Protein AF-A0A0J1N4N2-F1 (afdb_monomer_lite)

Radius of gyration: 13.28 Å; chains: 1; bounding box: 35×32×39 Å

pLDDT: mean 92.19, std 13.13, range [35.25, 98.69]

Secondary structure (DSSP, 8-state):
---HHHHHHTTEEE-SSS-S-B---TT-SS--TTTBHHHHHHHHHHHTT---PPPHHHHHHHHHHHHHHTT----EEEETTEEEESEEE-THHHHHTSPPTT-----

Foldseek 3Di:
DDDLLLVLLVQKDFAPDLAAAACDAPPDPPQDLQRHVVSVQVQSCVQVVHPDDDHSVRSVVCVCVSNVVVVDHWDWDQDPVGIGIRMGGHPVSQVRGDDDPPDPPPD

Sequence (107 aa):
DADPTFDFCGYLEMLPQTNGMFMGNASIIPRNYRKYLYHAYLAYMEANGYRNVLSLKMFGLGLPMMLKEYGLNYEKRHTKQGIQTNLSLKEESYGDWLPKCDDPAAT

Structure (mmCIF, N/CA/C/O backbone):
data_AF-A0A0J1N4N2-F1
#
_entry.id   AF-A0A0J1N4N2-F1
#
loop_
_atom_site.group_PDB
_atom_site.id
_atom_site.type_symbol
_atom_site.label_atom_id
_atom_site.label_alt_id
_atom_site.label_comp_id
_atom_site.label_asym_id
_atom_site.label_entity_id
_atom_site.label_seq_id
_atom_site.pdbx_PDB_ins_code
_atom_site.Cartn_x
_atom_site.Cartn_y
_atom_site.Cartn_z
_atom_site.occupancy
_atom_site.B_iso_or_equiv
_atom_site.auth_seq_id
_atom_site.auth_comp_id
_atom_site.auth_asym_id
_atom_site.auth_atom_id
_atom_site.pdbx_PDB_model_num
ATOM 1 N N . ASP A 1 1 ? -0.357 6.985 -20.901 1.00 59.50 1 ASP A N 1
ATOM 2 C CA . ASP A 1 1 ? 0.409 6.375 -19.803 1.00 59.50 1 ASP A CA 1
ATOM 3 C C . ASP A 1 1 ? -0.533 5.891 -18.726 1.00 59.50 1 ASP A C 1
ATOM 5 O O . ASP A 1 1 ? -1.437 6.636 -18.367 1.00 59.50 1 ASP A O 1
ATOM 9 N N . ALA A 1 2 ? -0.364 4.651 -18.273 1.00 73.38 2 ALA A N 1
ATOM 10 C CA . ALA A 1 2 ? -1.018 4.159 -17.064 1.00 73.38 2 ALA A CA 1
ATOM 11 C C . ALA A 1 2 ? -0.187 4.609 -15.853 1.00 73.38 2 ALA A C 1
ATOM 13 O O . ALA A 1 2 ? 1.043 4.551 -15.910 1.00 73.38 2 ALA A O 1
ATOM 14 N N . ASP A 1 3 ? -0.833 5.104 -14.795 1.00 91.19 3 ASP A N 1
ATOM 15 C CA . ASP A 1 3 ? -0.152 5.404 -13.533 1.00 91.19 3 ASP A CA 1
ATOM 16 C C . ASP A 1 3 ? -0.1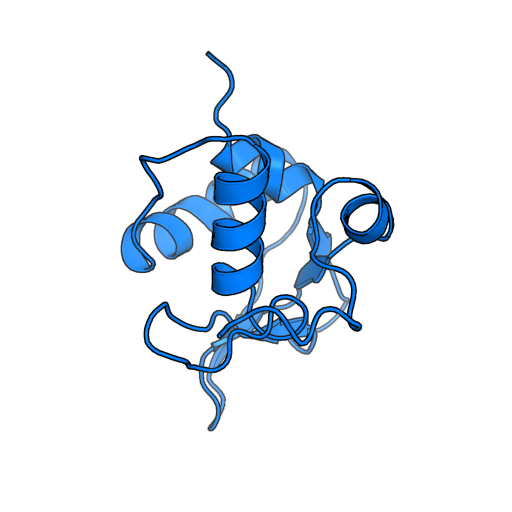11 4.115 -12.699 1.00 91.19 3 ASP A C 1
ATOM 18 O O . ASP A 1 3 ? -1.135 3.721 -12.138 1.00 91.19 3 ASP A O 1
ATOM 22 N N . PRO A 1 4 ? 1.051 3.454 -12.559 1.00 95.12 4 PRO A N 1
ATOM 23 C CA . PRO A 1 4 ? 1.117 2.178 -11.856 1.00 95.12 4 PRO A CA 1
ATOM 24 C C . PRO A 1 4 ? 0.777 2.297 -10.366 1.00 95.12 4 PRO A C 1
ATOM 26 O O . PRO A 1 4 ? 0.410 1.312 -9.730 1.00 95.12 4 PRO A O 1
ATOM 29 N N . THR A 1 5 ? 0.884 3.491 -9.776 1.00 95.75 5 THR A N 1
ATOM 30 C CA . THR A 1 5 ? 0.453 3.705 -8.389 1.00 95.75 5 THR A CA 1
ATOM 31 C C . THR A 1 5 ? -1.070 3.736 -8.309 1.00 95.75 5 THR A C 1
ATOM 33 O O . THR A 1 5 ? -1.641 3.196 -7.363 1.00 95.75 5 THR A O 1
ATOM 36 N N . PHE A 1 6 ? -1.723 4.318 -9.315 1.00 96.12 6 PHE A N 1
ATOM 37 C CA . PHE A 1 6 ? -3.173 4.280 -9.444 1.00 96.12 6 PHE A CA 1
ATOM 38 C C . PHE A 1 6 ? -3.679 2.852 -9.681 1.00 96.12 6 PHE A C 1
ATOM 40 O O . PHE A 1 6 ? -4.648 2.441 -9.044 1.00 96.12 6 PHE A O 1
ATOM 47 N N . ASP A 1 7 ? -2.999 2.072 -10.523 1.00 96.31 7 ASP A N 1
ATOM 48 C CA . ASP A 1 7 ? -3.352 0.670 -10.786 1.00 96.31 7 ASP A CA 1
ATOM 49 C C . ASP A 1 7 ? -3.196 -0.198 -9.527 1.00 96.31 7 ASP A C 1
ATOM 51 O O . ASP A 1 7 ? -4.068 -1.008 -9.210 1.00 96.31 7 ASP A O 1
ATOM 55 N N . PHE A 1 8 ? -2.142 0.033 -8.734 1.00 97.56 8 PHE A N 1
ATOM 56 C CA . PHE A 1 8 ? -1.970 -0.614 -7.430 1.00 97.56 8 PHE A CA 1
ATOM 57 C C . PHE A 1 8 ? -3.164 -0.370 -6.493 1.00 97.56 8 PHE A C 1
ATOM 59 O O . PHE A 1 8 ? -3.587 -1.284 -5.786 1.00 97.56 8 PHE A O 1
ATOM 66 N N . CYS A 1 9 ? -3.748 0.835 -6.491 1.00 97.31 9 CYS A N 1
ATOM 67 C CA . CYS A 1 9 ? -4.933 1.121 -5.678 1.00 97.31 9 CYS A CA 1
ATOM 68 C C . CYS A 1 9 ? -6.146 0.256 -6.057 1.00 97.31 9 CYS A C 1
ATOM 70 O O . CYS A 1 9 ? -6.983 -0.001 -5.193 1.00 97.31 9 CYS A O 1
ATOM 72 N N . GLY A 1 10 ? -6.213 -0.260 -7.289 1.00 96.94 10 GLY A N 1
ATOM 73 C CA . GLY A 1 10 ? -7.246 -1.203 -7.723 1.00 96.94 10 GLY A CA 1
ATOM 74 C C . GLY A 1 10 ? -7.227 -2.538 -6.965 1.00 96.94 10 GLY A C 1
ATOM 75 O O . GLY A 1 10 ? -8.273 -3.179 -6.838 1.00 96.94 10 GLY A O 1
ATOM 76 N N . TYR A 1 11 ? -6.082 -2.910 -6.384 1.00 97.94 11 TYR A N 1
ATOM 77 C CA . TYR A 1 11 ? -5.897 -4.103 -5.546 1.00 97.94 11 TYR A CA 1
ATOM 78 C C . TYR A 1 11 ? -6.226 -3.877 -4.063 1.00 97.94 11 TYR A C 1
ATOM 80 O O . TYR A 1 11 ? -6.070 -4.788 -3.248 1.00 97.94 11 TYR A O 1
ATOM 88 N N . LEU A 1 12 ? -6.668 -2.673 -3.691 1.00 98.19 12 LEU A N 1
ATOM 89 C CA . LEU A 1 12 ? -7.011 -2.327 -2.316 1.00 98.19 12 LEU A CA 1
ATOM 90 C C . LEU A 1 12 ? -8.521 -2.341 -2.106 1.00 98.19 12 LEU A C 1
ATOM 92 O O . LEU A 1 12 ? -9.302 -1.932 -2.965 1.00 98.19 12 LEU A O 1
ATOM 96 N N . GLU A 1 13 ? -8.928 -2.769 -0.922 1.00 97.62 13 GLU A N 1
ATOM 97 C CA . GLU A 1 13 ? -10.304 -2.693 -0.444 1.00 97.62 13 GLU A CA 1
ATOM 98 C C . GLU A 1 13 ? -10.355 -2.044 0.941 1.00 97.62 13 GLU A C 1
ATOM 100 O O . GLU A 1 13 ? -9.348 -1.961 1.652 1.00 97.62 13 GLU A O 1
ATOM 105 N N . MET A 1 14 ? -11.541 -1.567 1.318 1.00 97.38 14 MET A N 1
ATOM 106 C CA . MET A 1 14 ? -11.765 -0.958 2.624 1.00 97.38 14 MET A CA 1
ATOM 107 C C . MET A 1 14 ? -12.305 -1.950 3.639 1.00 97.38 14 MET A C 1
ATOM 109 O O . MET A 1 14 ? -13.222 -2.722 3.369 1.00 97.38 14 MET A O 1
ATOM 113 N N . LEU A 1 15 ? -11.830 -1.788 4.864 1.00 97.81 15 LEU A N 1
ATOM 114 C CA . LEU A 1 15 ? -12.388 -2.379 6.062 1.00 97.81 15 LEU A CA 1
ATOM 115 C C . LEU A 1 15 ? -13.297 -1.367 6.781 1.00 97.81 15 LEU A C 1
ATOM 117 O O . LEU A 1 15 ? -13.057 -0.158 6.703 1.00 97.81 15 LEU A O 1
ATOM 121 N N . PRO A 1 16 ? -14.296 -1.829 7.560 1.00 96.44 16 PRO A N 1
ATOM 122 C CA . PRO A 1 16 ? -15.180 -0.944 8.327 1.00 96.44 16 PRO A CA 1
ATOM 123 C C . PRO A 1 16 ? -14.482 -0.126 9.424 1.00 96.44 16 PRO A C 1
ATOM 125 O O . PRO A 1 16 ? -15.086 0.777 9.995 1.00 96.44 16 PRO A O 1
ATOM 128 N N . GLN A 1 17 ? -13.250 -0.485 9.794 1.00 95.94 17 GLN A N 1
ATOM 129 C CA . GLN A 1 17 ? -12.479 0.157 10.856 1.00 95.94 17 GLN A CA 1
ATOM 130 C C . GLN A 1 17 ? -11.012 0.299 10.440 1.00 95.94 17 GLN A C 1
ATOM 132 O O . GLN A 1 17 ? -10.520 -0.397 9.556 1.00 95.94 17 GLN A O 1
ATOM 137 N N . THR A 1 18 ? -10.265 1.156 11.139 1.00 96.94 18 THR A N 1
ATOM 138 C CA . THR A 1 18 ? -8.814 1.355 10.947 1.00 96.94 18 THR A CA 1
ATOM 139 C C . THR A 1 18 ? -7.969 0.231 11.569 1.00 96.94 18 THR A C 1
ATOM 141 O O . THR A 1 18 ? -7.043 0.464 12.352 1.00 96.94 18 THR A O 1
ATOM 144 N N . ASN A 1 19 ? -8.318 -1.017 11.254 1.00 96.88 19 ASN A N 1
ATOM 145 C CA . ASN A 1 19 ? -7.688 -2.247 11.736 1.00 96.88 19 ASN A CA 1
ATOM 146 C C . ASN A 1 19 ? -6.995 -3.056 10.623 1.00 96.88 19 ASN A C 1
ATOM 148 O O . ASN A 1 19 ? -6.583 -4.188 10.869 1.00 96.88 19 ASN A O 1
ATOM 152 N N . GLY A 1 20 ? -6.839 -2.471 9.435 1.00 98.12 20 GLY A N 1
ATOM 153 C CA . GLY A 1 20 ? -6.164 -3.079 8.296 1.00 98.12 20 GLY A CA 1
ATOM 154 C C . GLY A 1 20 ? -4.647 -2.953 8.362 1.00 98.12 20 GLY A C 1
ATOM 155 O O . GLY A 1 20 ? -4.032 -2.933 9.438 1.00 98.12 20 GLY A O 1
ATOM 156 N N . MET A 1 21 ? -4.038 -2.857 7.184 1.00 98.44 21 MET A N 1
ATOM 157 C CA . MET A 1 21 ? -2.594 -2.796 7.010 1.00 98.44 21 MET A CA 1
ATOM 158 C C . MET A 1 21 ? -1.993 -1.562 7.685 1.00 98.44 21 MET A C 1
ATOM 160 O O . MET A 1 21 ? -2.564 -0.464 7.696 1.00 98.44 21 MET A O 1
ATOM 164 N N . PHE A 1 22 ? -0.785 -1.729 8.212 1.00 98.56 22 PHE A N 1
ATOM 165 C CA . PHE A 1 22 ? 0.036 -0.610 8.654 1.00 98.56 22 PHE A CA 1
ATOM 166 C C . PHE A 1 22 ? 0.667 0.077 7.449 1.00 98.56 22 PHE A C 1
ATOM 168 O O . PHE A 1 22 ? 0.993 -0.574 6.466 1.00 98.56 22 PHE A O 1
ATOM 175 N N . MET A 1 23 ? 0.921 1.380 7.528 1.00 98.38 23 MET A N 1
ATOM 176 C CA . MET A 1 23 ? 1.606 2.088 6.444 1.00 98.38 23 MET A CA 1
ATOM 177 C C . MET A 1 23 ? 3.013 1.507 6.193 1.00 98.38 23 MET A C 1
ATOM 179 O O . MET A 1 23 ? 3.388 1.259 5.051 1.00 98.38 23 MET A O 1
ATOM 183 N N . GLY A 1 24 ? 3.763 1.210 7.262 1.00 97.00 24 GLY A N 1
ATOM 184 C CA . GLY A 1 24 ? 5.138 0.706 7.169 1.00 97.00 24 GLY A CA 1
ATOM 185 C C . GLY A 1 24 ? 6.123 1.734 6.605 1.00 97.00 24 GLY A C 1
ATOM 186 O O . GLY A 1 24 ? 5.807 2.918 6.481 1.00 97.00 24 GLY A O 1
ATOM 187 N N . ASN A 1 25 ? 7.344 1.289 6.314 1.00 95.94 25 ASN A N 1
ATOM 188 C CA . ASN A 1 25 ? 8.385 2.078 5.654 1.00 95.94 25 ASN A CA 1
ATOM 189 C C . ASN A 1 25 ? 9.453 1.145 5.051 1.00 95.94 25 ASN A C 1
ATOM 191 O O . ASN A 1 25 ? 9.529 -0.023 5.413 1.00 95.94 25 ASN A O 1
ATOM 195 N N . ALA A 1 26 ? 10.303 1.662 4.159 1.00 92.44 26 ALA A N 1
ATOM 196 C CA . ALA A 1 26 ? 11.298 0.848 3.453 1.00 92.44 26 ALA A CA 1
ATOM 197 C C . ALA A 1 26 ? 12.414 0.259 4.340 1.00 92.44 26 ALA A C 1
ATOM 199 O O . ALA A 1 26 ? 13.088 -0.666 3.896 1.00 92.44 26 ALA A O 1
ATOM 200 N N . SER A 1 27 ? 12.635 0.777 5.555 1.00 94.94 27 SER A N 1
ATOM 201 C CA . SER A 1 27 ? 13.714 0.308 6.436 1.00 94.94 27 SER A CA 1
ATOM 202 C C . SER A 1 27 ? 13.308 -0.861 7.338 1.00 94.94 27 SER A C 1
ATOM 204 O O . SER A 1 27 ? 14.152 -1.385 8.059 1.00 94.94 27 SER A O 1
ATOM 206 N N . ILE A 1 28 ? 12.036 -1.276 7.337 1.00 94.06 28 ILE A N 1
ATOM 207 C CA . ILE A 1 28 ? 11.578 -2.452 8.088 1.00 94.06 28 ILE A CA 1
ATOM 208 C C . ILE A 1 28 ? 11.984 -3.725 7.334 1.00 94.06 28 ILE A C 1
ATOM 210 O O . ILE A 1 28 ? 11.475 -4.000 6.247 1.00 94.06 28 ILE A O 1
ATOM 214 N N . ILE A 1 29 ? 12.868 -4.518 7.944 1.00 91.31 29 ILE A N 1
ATOM 215 C CA . ILE A 1 29 ? 13.386 -5.789 7.418 1.00 91.31 29 ILE A CA 1
ATOM 216 C C . ILE A 1 29 ? 13.218 -6.885 8.492 1.00 91.31 29 ILE A C 1
ATOM 218 O O . ILE A 1 29 ? 13.493 -6.607 9.661 1.00 91.31 29 ILE A O 1
ATOM 222 N N . PRO A 1 30 ? 12.776 -8.113 8.139 1.00 92.81 30 PRO A N 1
ATOM 223 C CA . PRO A 1 30 ? 12.373 -8.565 6.801 1.00 92.81 30 PRO A CA 1
ATOM 224 C C . PRO A 1 30 ? 11.088 -7.885 6.307 1.00 92.81 30 PRO A C 1
ATOM 226 O O . PRO A 1 30 ? 10.266 -7.409 7.096 1.00 92.81 30 PRO A O 1
ATOM 229 N N . ARG A 1 31 ? 10.911 -7.818 4.979 1.00 93.44 31 ARG A N 1
ATOM 230 C CA . ARG A 1 31 ? 9.695 -7.240 4.394 1.00 93.44 31 ARG A CA 1
ATOM 231 C C . ARG A 1 31 ? 8.486 -8.102 4.749 1.00 93.44 31 ARG A C 1
ATOM 233 O O . ARG A 1 31 ? 8.541 -9.322 4.677 1.00 93.44 31 ARG A O 1
ATOM 240 N N . ASN A 1 32 ? 7.370 -7.452 5.075 1.00 95.81 32 ASN A N 1
ATOM 241 C CA . ASN A 1 32 ? 6.092 -8.128 5.256 1.00 95.81 32 ASN A CA 1
ATOM 242 C C . ASN A 1 32 ? 5.011 -7.452 4.402 1.00 95.81 32 ASN A C 1
ATOM 244 O O . ASN A 1 32 ? 4.409 -6.458 4.810 1.00 95.81 32 ASN A O 1
ATOM 248 N N . TYR A 1 33 ? 4.787 -8.009 3.212 1.00 95.56 33 TYR A N 1
ATOM 249 C CA . TYR A 1 33 ? 3.892 -7.467 2.187 1.00 95.56 33 TYR A CA 1
ATOM 250 C C . TYR A 1 33 ? 2.409 -7.503 2.580 1.00 95.56 33 TYR A C 1
ATOM 252 O O . TYR A 1 33 ? 1.631 -6.701 2.089 1.00 95.56 33 TYR A O 1
ATOM 260 N N . ARG A 1 34 ? 2.013 -8.397 3.496 1.00 95.69 34 ARG A N 1
ATOM 261 C CA . ARG A 1 34 ? 0.621 -8.520 3.972 1.00 95.69 34 ARG A CA 1
ATOM 262 C C . ARG A 1 34 ? 0.331 -7.629 5.179 1.00 95.69 34 ARG A C 1
ATOM 264 O O . ARG A 1 34 ? -0.812 -7.261 5.420 1.00 95.69 34 ARG A O 1
ATOM 271 N N . LYS A 1 35 ? 1.367 -7.251 5.932 1.00 96.62 35 LYS A N 1
ATOM 272 C CA . LYS A 1 35 ? 1.247 -6.371 7.103 1.00 96.62 35 LYS A CA 1
ATOM 273 C C . LYS A 1 35 ? 1.401 -4.893 6.756 1.00 96.62 35 LYS A C 1
ATOM 275 O O . LYS A 1 35 ? 0.738 -4.060 7.376 1.00 96.62 35 LYS A O 1
ATOM 280 N N . TYR A 1 36 ? 2.298 -4.567 5.826 1.00 98.31 36 TYR A N 1
ATOM 281 C CA . TYR A 1 36 ? 2.692 -3.191 5.536 1.00 98.31 36 TYR A CA 1
ATOM 282 C C . TYR A 1 36 ? 2.304 -2.770 4.117 1.00 98.31 36 TYR A C 1
ATOM 284 O O . TYR A 1 36 ? 2.823 -3.301 3.137 1.00 98.31 36 TYR A O 1
ATOM 292 N N . LEU A 1 37 ? 1.440 -1.763 4.011 1.00 98.38 37 LEU A N 1
ATOM 293 C CA . LEU A 1 37 ? 0.903 -1.251 2.753 1.00 98.38 37 LEU A CA 1
ATOM 294 C C . LEU A 1 37 ? 2.004 -0.728 1.825 1.00 98.38 37 LEU A C 1
ATOM 296 O O . LEU A 1 37 ? 2.004 -1.036 0.638 1.00 98.38 37 LEU A O 1
ATOM 300 N N . TYR A 1 38 ? 2.994 -0.006 2.361 1.00 98.44 38 TYR A N 1
ATOM 301 C CA . TYR A 1 38 ? 4.113 0.462 1.544 1.00 98.44 38 TYR A CA 1
ATOM 302 C C . TYR A 1 38 ? 4.999 -0.689 1.046 1.00 98.44 38 TYR A C 1
ATOM 304 O O . TYR A 1 38 ? 5.596 -0.587 -0.017 1.00 98.44 38 TYR A O 1
ATOM 312 N N . HIS A 1 39 ? 5.065 -1.816 1.763 1.00 97.94 39 HIS A N 1
ATOM 313 C CA . HIS A 1 39 ? 5.809 -2.982 1.280 1.00 97.94 39 HIS A CA 1
ATOM 314 C C . HIS A 1 39 ? 5.065 -3.650 0.128 1.00 97.94 39 HIS A C 1
ATOM 316 O O . HIS A 1 39 ? 5.693 -4.016 -0.859 1.00 97.94 39 HIS A O 1
ATOM 322 N N . ALA A 1 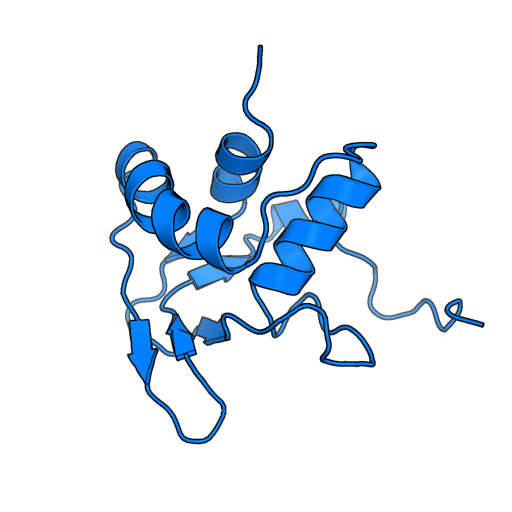40 ? 3.742 -3.784 0.247 1.00 98.06 40 ALA A N 1
ATOM 323 C CA . ALA A 1 40 ? 2.8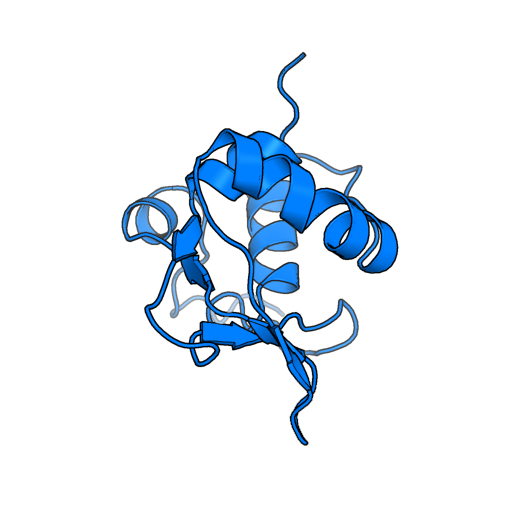86 -4.289 -0.819 1.00 98.06 40 ALA A CA 1
ATOM 324 C C . ALA A 1 40 ? 3.029 -3.448 -2.097 1.00 98.06 40 ALA A C 1
ATOM 326 O O . ALA A 1 40 ? 3.262 -3.998 -3.165 1.00 98.06 40 ALA A O 1
ATOM 327 N N . TYR A 1 41 ? 3.011 -2.119 -1.961 1.00 98.25 41 TYR A N 1
ATOM 328 C CA . TYR A 1 41 ? 3.267 -1.189 -3.062 1.00 98.25 41 TYR A CA 1
ATOM 329 C C . TYR A 1 41 ? 4.617 -1.442 -3.749 1.00 98.25 41 TYR A C 1
ATOM 331 O O . TYR A 1 41 ? 4.688 -1.528 -4.972 1.00 98.25 41 TYR A O 1
ATOM 339 N N . LEU A 1 42 ? 5.693 -1.594 -2.970 1.00 97.19 42 LEU A N 1
ATOM 340 C CA . LEU A 1 42 ? 7.018 -1.870 -3.529 1.00 97.19 42 LEU A CA 1
ATOM 341 C C . LEU A 1 42 ? 7.069 -3.222 -4.254 1.00 97.19 42 LEU A C 1
ATOM 343 O O . LEU A 1 42 ? 7.672 -3.300 -5.318 1.00 97.19 42 LEU A O 1
ATOM 347 N N . ALA A 1 43 ? 6.415 -4.257 -3.716 1.00 96.81 43 ALA A N 1
ATOM 348 C CA . ALA A 1 43 ? 6.331 -5.564 -4.368 1.00 96.81 43 ALA A CA 1
ATOM 349 C C . ALA A 1 43 ? 5.548 -5.506 -5.684 1.00 96.81 43 ALA A C 1
ATOM 351 O O . ALA A 1 43 ? 5.997 -6.068 -6.676 1.00 96.81 43 ALA A O 1
ATOM 352 N N . TYR A 1 44 ? 4.423 -4.786 -5.715 1.00 97.69 44 TYR A N 1
ATOM 353 C CA . TYR A 1 44 ? 3.669 -4.556 -6.945 1.00 97.69 44 TYR A CA 1
ATOM 354 C C . TYR A 1 44 ? 4.531 -3.866 -8.006 1.00 97.69 44 TYR A C 1
ATOM 356 O O . TYR A 1 44 ? 4.575 -4.298 -9.157 1.00 97.69 44 TYR A O 1
ATOM 364 N N . MET A 1 45 ? 5.250 -2.812 -7.615 1.00 97.19 45 MET A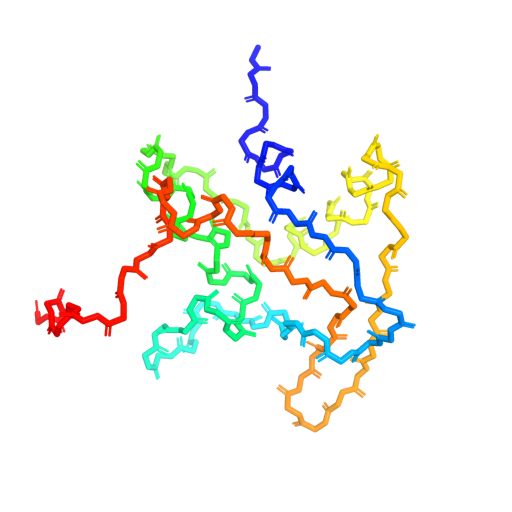 N 1
ATOM 365 C CA . MET A 1 45 ? 6.124 -2.079 -8.528 1.00 97.19 45 MET A CA 1
ATOM 366 C C . MET A 1 45 ? 7.239 -2.964 -9.087 1.00 97.19 45 MET A C 1
ATOM 368 O O . MET A 1 45 ? 7.476 -2.966 -10.293 1.00 97.19 45 MET A O 1
ATOM 372 N N . GLU A 1 46 ? 7.881 -3.753 -8.228 1.00 95.44 46 GLU A N 1
ATOM 373 C CA . GLU A 1 46 ? 8.942 -4.686 -8.606 1.00 95.44 46 GLU A CA 1
ATOM 374 C C . GLU A 1 46 ? 8.438 -5.784 -9.554 1.00 95.44 46 GLU A C 1
ATOM 376 O O . GLU A 1 46 ? 9.034 -5.992 -10.611 1.00 95.44 46 GLU A O 1
ATOM 381 N N . ALA A 1 47 ? 7.308 -6.422 -9.232 1.00 95.75 47 ALA A N 1
ATOM 382 C CA . ALA A 1 47 ? 6.709 -7.486 -10.039 1.00 95.75 47 ALA A CA 1
ATOM 383 C C . ALA A 1 47 ? 6.316 -7.019 -11.451 1.00 95.75 47 ALA A C 1
ATOM 385 O O . ALA A 1 47 ? 6.403 -7.789 -12.404 1.00 95.75 47 ALA A O 1
ATOM 386 N N . ASN A 1 48 ? 5.938 -5.746 -11.596 1.00 95.25 48 ASN A N 1
ATOM 387 C CA . ASN A 1 48 ? 5.571 -5.144 -12.880 1.00 95.25 48 ASN A CA 1
ATOM 388 C C . ASN A 1 48 ? 6.742 -4.411 -13.572 1.00 95.25 48 ASN A C 1
ATOM 390 O O . ASN A 1 48 ? 6.555 -3.764 -14.600 1.00 95.25 48 ASN A O 1
ATOM 394 N N . GLY A 1 49 ? 7.965 -4.502 -13.036 1.00 95.38 49 GLY A N 1
ATOM 395 C CA . GLY A 1 49 ? 9.173 -3.945 -13.657 1.00 95.38 49 GLY A CA 1
ATOM 396 C C . GLY A 1 49 ? 9.357 -2.429 -13.501 1.00 95.38 49 GLY A C 1
ATOM 397 O O . GLY A 1 49 ? 10.222 -1.840 -14.160 1.00 95.38 49 GLY A O 1
ATOM 398 N N . TYR A 1 50 ? 8.599 -1.778 -12.618 1.00 95.56 50 TYR A N 1
ATOM 399 C CA . TYR A 1 50 ? 8.717 -0.348 -12.347 1.00 95.56 50 TYR A CA 1
ATOM 400 C C . TYR A 1 50 ? 9.861 -0.055 -11.371 1.00 95.56 50 TYR A C 1
ATOM 402 O O . TYR A 1 50 ? 9.832 -0.420 -10.199 1.00 95.56 50 TYR A O 1
ATOM 410 N N . ARG A 1 51 ? 10.876 0.676 -11.849 1.00 90.88 51 ARG A N 1
ATOM 411 C CA . ARG A 1 51 ? 12.035 1.092 -11.032 1.00 90.88 51 ARG A CA 1
ATOM 412 C C . ARG A 1 51 ? 11.830 2.430 -10.320 1.00 90.88 51 ARG A C 1
ATOM 414 O O . ARG A 1 51 ? 12.420 2.673 -9.272 1.00 90.88 51 ARG A O 1
ATOM 421 N N . ASN A 1 52 ? 10.997 3.298 -10.892 1.00 92.62 52 ASN A N 1
ATOM 422 C CA . ASN A 1 52 ? 10.731 4.635 -10.369 1.00 92.62 52 ASN A CA 1
ATOM 423 C C . ASN A 1 52 ? 9.527 4.595 -9.430 1.00 92.62 52 ASN A C 1
ATOM 425 O O . ASN A 1 52 ? 8.404 4.892 -9.827 1.00 92.6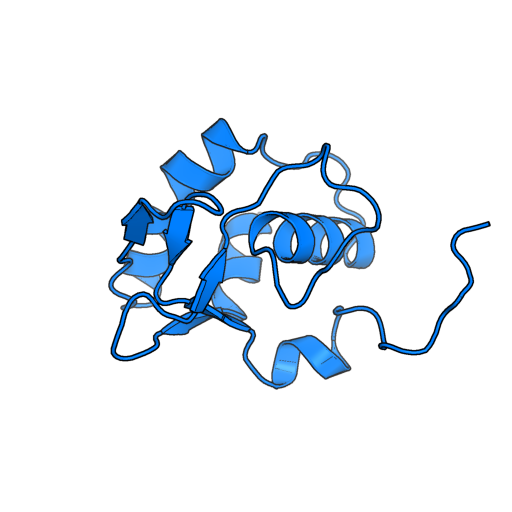2 52 ASN A O 1
ATOM 429 N N . VAL A 1 53 ? 9.772 4.201 -8.184 1.00 95.62 53 VAL A N 1
ATOM 430 C CA . VAL A 1 53 ? 8.737 4.127 -7.150 1.00 95.62 53 VAL A CA 1
ATOM 431 C C . VAL A 1 53 ? 8.608 5.447 -6.393 1.00 95.62 53 VAL A C 1
ATOM 433 O O . VAL A 1 53 ? 9.585 6.168 -6.176 1.00 95.62 53 VAL A O 1
ATOM 436 N N . LEU A 1 54 ? 7.398 5.760 -5.935 1.00 97.00 54 LEU A N 1
ATOM 437 C CA . LEU A 1 54 ? 7.166 6.889 -5.045 1.00 97.00 54 LEU A CA 1
ATOM 438 C C . LEU A 1 54 ? 7.842 6.642 -3.694 1.00 97.00 54 LEU A C 1
ATOM 440 O O . LEU A 1 54 ? 7.755 5.557 -3.110 1.00 97.00 54 LEU A O 1
ATOM 444 N N . SER A 1 55 ? 8.459 7.690 -3.146 1.00 97.31 55 SER A N 1
ATOM 445 C CA . SER A 1 55 ? 8.887 7.676 -1.747 1.00 97.31 55 SER A CA 1
ATOM 446 C C . SER A 1 55 ? 7.680 7.508 -0.823 1.00 97.31 55 SER A C 1
ATOM 448 O O . SER A 1 55 ? 6.571 7.913 -1.171 1.00 97.31 55 SER A O 1
ATOM 450 N N . LEU A 1 56 ? 7.891 6.990 0.390 1.00 97.38 56 LEU A N 1
ATOM 451 C CA . LEU A 1 56 ? 6.823 6.829 1.384 1.00 97.38 56 LEU A CA 1
ATOM 452 C C . LEU A 1 56 ? 6.014 8.119 1.589 1.00 97.38 56 LEU A C 1
ATOM 454 O O . LEU A 1 56 ? 4.792 8.081 1.714 1.00 97.38 56 LEU A O 1
ATOM 458 N N . LYS A 1 57 ? 6.699 9.270 1.594 1.00 96.88 57 LYS A N 1
ATOM 459 C CA . LYS A 1 57 ? 6.061 10.583 1.719 1.00 96.88 57 LYS A CA 1
ATOM 460 C C . LYS A 1 57 ? 5.123 10.859 0.544 1.00 96.88 57 LYS A C 1
ATOM 462 O O . LYS A 1 57 ? 3.981 11.241 0.770 1.00 96.88 57 LYS A O 1
ATOM 467 N N . MET A 1 58 ? 5.594 10.666 -0.687 1.00 97.88 58 MET A N 1
ATOM 468 C CA . MET A 1 58 ? 4.796 10.930 -1.889 1.00 97.88 58 MET A CA 1
ATOM 469 C C . MET A 1 58 ? 3.651 9.930 -2.039 1.00 97.88 58 MET A C 1
ATOM 471 O O . MET A 1 58 ? 2.528 10.340 -2.313 1.00 97.88 58 MET A O 1
ATOM 475 N N . PHE A 1 59 ? 3.907 8.651 -1.760 1.00 97.69 59 PHE A N 1
ATOM 476 C CA . PHE A 1 59 ? 2.880 7.615 -1.710 1.00 97.69 59 PHE A CA 1
ATOM 477 C C . PHE A 1 59 ? 1.782 7.981 -0.704 1.00 97.69 59 PHE A C 1
ATOM 479 O O . PHE A 1 59 ? 0.612 8.048 -1.060 1.00 97.69 59 PHE A O 1
ATOM 486 N N . GLY A 1 60 ? 2.151 8.316 0.536 1.00 96.25 60 GLY A N 1
ATOM 487 C CA . GLY A 1 60 ? 1.188 8.672 1.580 1.00 96.25 60 GLY A CA 1
ATOM 488 C C . GLY A 1 60 ? 0.397 9.957 1.306 1.00 96.25 60 GLY A C 1
ATOM 489 O O . GLY A 1 60 ? -0.727 10.078 1.793 1.00 96.25 60 GLY A O 1
ATOM 490 N N . LEU A 1 61 ? 0.959 10.905 0.546 1.00 96.50 61 LEU A N 1
ATOM 491 C CA . LEU A 1 61 ? 0.257 12.118 0.108 1.00 96.50 61 LEU A CA 1
ATOM 492 C C . LEU A 1 61 ? -0.711 11.842 -1.050 1.00 96.50 61 LEU A C 1
ATOM 494 O O . LEU A 1 61 ? -1.804 12.401 -1.061 1.00 96.50 61 LEU A O 1
ATOM 498 N N . GLY A 1 62 ? -0.325 10.994 -2.006 1.00 96.31 62 GLY A N 1
ATOM 499 C CA . GLY A 1 62 ? -1.146 10.663 -3.174 1.00 96.31 62 GLY A CA 1
ATOM 500 C C . GLY A 1 62 ? -2.267 9.664 -2.881 1.00 96.31 62 GLY A C 1
ATOM 501 O O . GLY A 1 62 ? -3.346 9.766 -3.461 1.00 96.31 62 GLY A O 1
ATOM 502 N N . LEU A 1 63 ? -2.032 8.725 -1.959 1.00 96.56 63 LEU A N 1
ATOM 503 C CA . LEU A 1 63 ? -2.925 7.598 -1.671 1.00 96.56 63 LEU A CA 1
ATOM 504 C C . LEU A 1 63 ? -4.395 7.999 -1.441 1.00 96.56 63 LEU A C 1
ATOM 506 O O . LEU A 1 63 ? -5.256 7.408 -2.088 1.00 96.56 63 LEU A O 1
ATOM 510 N N . PRO A 1 64 ? -4.729 9.006 -0.606 1.00 96.94 64 PRO A N 1
ATOM 511 C CA . PRO A 1 64 ? -6.128 9.370 -0.376 1.00 96.94 64 PRO A CA 1
ATOM 512 C C . PRO A 1 64 ? -6.834 9.886 -1.635 1.00 96.94 64 PRO A C 1
ATOM 514 O O . PRO A 1 64 ? -8.026 9.652 -1.801 1.00 96.94 64 PRO A O 1
ATOM 517 N N . MET A 1 65 ? -6.110 10.587 -2.516 1.00 96.25 65 MET A N 1
ATOM 518 C CA . MET A 1 65 ? -6.676 11.112 -3.761 1.00 96.25 65 MET A CA 1
ATOM 519 C C . MET A 1 65 ? -6.955 9.980 -4.747 1.00 96.25 65 MET A C 1
ATOM 521 O O . MET A 1 65 ? -8.058 9.905 -5.272 1.00 96.25 65 MET A O 1
ATOM 525 N N . MET A 1 66 ? -6.003 9.062 -4.928 1.00 96.31 66 MET A N 1
ATOM 526 C CA . MET A 1 66 ? -6.185 7.909 -5.816 1.00 96.31 66 MET A CA 1
ATOM 527 C C . MET A 1 66 ? -7.323 7.002 -5.335 1.00 96.31 66 MET A C 1
ATOM 529 O O . MET A 1 66 ? -8.177 6.624 -6.125 1.00 96.31 66 MET A O 1
ATOM 533 N N . LEU A 1 67 ? -7.400 6.713 -4.033 1.00 97.00 67 LEU A N 1
ATOM 534 C CA . LEU A 1 67 ? -8.474 5.890 -3.461 1.00 97.00 67 LEU A CA 1
ATOM 535 C C . LEU A 1 67 ? -9.864 6.510 -3.636 1.00 97.00 67 LEU A C 1
ATOM 537 O O . LEU A 1 67 ? -10.834 5.783 -3.848 1.00 97.00 67 LEU A O 1
ATOM 541 N N . LYS A 1 68 ? -9.965 7.842 -3.599 1.00 96.38 68 LYS A N 1
ATOM 542 C CA . LYS A 1 68 ? -11.230 8.548 -3.818 1.00 96.38 68 LYS A CA 1
ATOM 543 C C . LYS A 1 68 ? -11.795 8.301 -5.220 1.00 96.38 68 LYS A C 1
ATOM 545 O O . LYS A 1 68 ? -13.008 8.162 -5.347 1.00 96.38 68 LYS A O 1
ATOM 550 N N . GLU A 1 69 ? -10.944 8.194 -6.239 1.00 96.25 69 GLU A N 1
ATOM 551 C CA . GLU A 1 69 ? -11.365 7.862 -7.612 1.00 96.25 69 GLU A CA 1
ATOM 552 C C . GLU A 1 69 ? -11.931 6.435 -7.718 1.00 96.25 69 GLU A C 1
ATOM 554 O O . GLU A 1 69 ? -12.819 6.176 -8.524 1.00 96.25 69 GLU A O 1
ATOM 559 N N . TYR A 1 70 ? -11.491 5.522 -6.844 1.00 95.31 70 TYR A N 1
ATOM 560 C CA . TYR A 1 70 ? -12.074 4.183 -6.690 1.00 95.31 70 TYR A CA 1
ATOM 561 C C . TYR A 1 70 ? -13.322 4.155 -5.788 1.00 95.31 70 TYR A C 1
ATOM 563 O O . TYR A 1 70 ? -13.868 3.085 -5.520 1.00 95.31 70 TYR A O 1
ATOM 571 N N . GLY A 1 71 ? -13.778 5.306 -5.280 1.00 95.88 71 GLY A N 1
ATOM 572 C CA . GLY A 1 71 ? -14.890 5.384 -4.330 1.00 95.88 71 GLY A CA 1
ATOM 573 C C . GLY A 1 71 ? -14.549 4.864 -2.929 1.00 95.88 71 GLY A C 1
ATOM 574 O O . GLY A 1 71 ? -15.452 4.527 -2.163 1.00 95.88 71 GLY A O 1
ATOM 575 N N . LEU A 1 72 ? -13.260 4.787 -2.582 1.00 96.38 72 LEU A N 1
ATOM 576 C CA . LEU A 1 72 ? -12.783 4.293 -1.293 1.00 96.38 72 LEU A CA 1
ATOM 577 C C . LEU A 1 72 ? -12.436 5.464 -0.357 1.00 96.38 72 LEU A C 1
ATOM 579 O O . LEU A 1 72 ? -11.571 6.295 -0.635 1.00 96.38 72 LEU A O 1
ATOM 583 N N . ASN A 1 73 ? -13.093 5.501 0.798 1.00 96.38 73 ASN A N 1
ATOM 584 C CA . ASN A 1 73 ? -12.812 6.414 1.899 1.00 96.38 73 ASN A CA 1
ATOM 585 C C . ASN A 1 73 ? -11.599 5.947 2.714 1.00 96.38 73 ASN A C 1
ATOM 587 O O . ASN A 1 73 ? -11.670 5.024 3.526 1.00 96.38 73 ASN A O 1
ATOM 591 N N . TYR A 1 74 ? -10.471 6.625 2.522 1.00 97.81 74 TYR A N 1
ATOM 592 C CA . TYR A 1 74 ? -9.258 6.352 3.282 1.00 97.81 74 TYR A CA 1
ATOM 593 C C . TYR A 1 74 ? -9.340 6.881 4.717 1.00 97.81 74 TYR A C 1
ATOM 595 O O . TYR A 1 74 ? -9.438 8.089 4.947 1.00 97.81 74 TYR A O 1
ATOM 603 N N . GLU A 1 75 ? -9.174 5.984 5.681 1.00 98.12 75 GLU A N 1
ATOM 604 C CA . GLU A 1 75 ? -9.042 6.306 7.095 1.00 98.12 75 GLU A CA 1
ATOM 605 C C . GLU A 1 75 ? -7.731 5.766 7.664 1.00 98.12 75 GLU A C 1
ATOM 607 O O . GLU A 1 75 ? -7.199 4.727 7.260 1.00 98.12 75 GLU A O 1
ATOM 612 N N . LYS A 1 76 ? -7.202 6.470 8.666 1.00 97.81 76 LYS A N 1
ATOM 613 C CA . LYS A 1 76 ? -6.007 6.043 9.391 1.00 97.81 76 LYS A CA 1
ATOM 614 C C . LYS A 1 76 ? -6.055 6.452 10.852 1.00 97.81 76 LYS A C 1
ATOM 616 O O . LYS A 1 76 ? -6.643 7.471 11.206 1.00 97.81 76 LYS A O 1
ATOM 621 N N . ARG A 1 77 ? -5.337 5.708 11.688 1.00 98.00 77 ARG A N 1
ATOM 622 C CA . ARG A 1 77 ? -5.087 6.049 13.092 1.00 98.00 77 ARG A CA 1
ATOM 623 C C . ARG A 1 77 ? -3.611 5.938 13.441 1.00 98.00 77 ARG A C 1
ATOM 625 O O . ARG A 1 77 ? -2.881 5.117 12.884 1.00 98.00 77 ARG A O 1
ATOM 632 N N . HIS A 1 78 ? -3.180 6.742 14.405 1.00 97.94 78 HIS A N 1
ATOM 633 C CA . HIS A 1 78 ? -1.873 6.583 15.032 1.00 97.94 78 HIS A CA 1
ATOM 634 C C . HIS A 1 78 ? -1.951 5.497 16.108 1.00 97.94 78 HIS A C 1
ATOM 636 O O . HIS A 1 78 ? -2.854 5.496 16.942 1.00 97.94 78 HIS A O 1
ATOM 642 N N . THR A 1 79 ? -0.992 4.577 16.099 1.00 96.75 79 THR A N 1
ATOM 643 C CA . THR A 1 79 ? -0.857 3.512 17.097 1.00 96.75 79 THR A CA 1
ATOM 644 C C . THR A 1 79 ? 0.576 3.469 17.623 1.00 96.75 79 THR A C 1
ATOM 646 O O . THR A 1 79 ? 1.484 4.055 17.031 1.00 96.75 79 THR A O 1
ATOM 649 N N . LYS A 1 80 ? 0.813 2.697 18.689 1.00 95.12 80 LYS A N 1
ATOM 650 C CA . LYS A 1 80 ? 2.171 2.427 19.193 1.00 95.12 80 LYS A CA 1
ATOM 651 C C . LYS A 1 80 ? 3.079 1.743 18.158 1.00 95.12 80 LYS A C 1
ATOM 653 O O . LYS A 1 80 ? 4.292 1.847 18.266 1.00 95.12 80 LYS A O 1
ATOM 658 N N . GLN A 1 81 ? 2.503 1.052 17.170 1.00 90.69 81 GLN A N 1
ATOM 659 C CA . GLN A 1 81 ? 3.234 0.342 16.113 1.00 90.69 81 GLN A CA 1
ATOM 660 C C . GLN A 1 81 ? 3.374 1.169 14.820 1.00 90.69 81 GLN A C 1
ATOM 662 O O . GLN A 1 81 ? 3.938 0.687 13.841 1.00 90.69 81 GLN A O 1
ATOM 667 N N . GLY A 1 82 ? 2.865 2.407 14.804 1.00 95.25 82 GLY A N 1
ATOM 668 C CA . GLY A 1 82 ? 2.854 3.290 13.640 1.00 95.25 82 GLY A CA 1
ATOM 669 C C . GLY A 1 82 ? 1.443 3.608 13.145 1.00 95.25 82 GLY A C 1
ATOM 670 O O . GLY A 1 82 ? 0.459 3.473 13.874 1.00 95.25 82 GLY A O 1
ATOM 671 N N . ILE A 1 83 ? 1.346 4.064 11.898 1.00 98.00 83 ILE A N 1
ATOM 672 C CA . ILE A 1 83 ? 0.071 4.417 11.266 1.00 98.00 83 ILE A CA 1
ATOM 673 C C . ILE A 1 83 ? -0.630 3.149 10.792 1.00 98.00 83 ILE A C 1
ATOM 675 O O . ILE A 1 83 ? -0.064 2.414 9.983 1.00 98.00 83 ILE A O 1
ATOM 679 N N . GLN A 1 84 ? -1.852 2.920 11.261 1.00 98.50 84 GLN A N 1
ATOM 680 C CA . GLN A 1 84 ? -2.712 1.835 10.796 1.00 98.50 84 GLN A CA 1
ATOM 681 C C . GLN A 1 84 ? -3.837 2.394 9.928 1.00 98.50 84 GLN A C 1
ATOM 683 O O . GLN A 1 84 ? -4.412 3.427 10.270 1.00 98.50 84 GLN A O 1
ATOM 688 N N . THR A 1 85 ? -4.122 1.729 8.814 1.00 98.69 85 THR A N 1
ATOM 689 C CA . THR A 1 85 ? -5.127 2.144 7.827 1.00 98.69 85 THR A CA 1
ATOM 690 C C . THR A 1 85 ? -6.384 1.282 7.930 1.00 98.69 85 THR A C 1
ATOM 692 O O . THR A 1 85 ? -6.391 0.263 8.623 1.00 98.69 85 THR A O 1
ATOM 695 N N . ASN A 1 86 ? -7.452 1.675 7.246 1.00 98.62 86 ASN A N 1
ATOM 696 C CA . ASN A 1 86 ? -8.624 0.833 7.007 1.00 98.62 86 ASN A CA 1
ATOM 697 C C . ASN A 1 86 ? -8.513 0.020 5.704 1.00 98.62 86 ASN A C 1
ATOM 699 O O . ASN A 1 86 ? -9.537 -0.279 5.108 1.00 98.62 86 ASN A O 1
ATOM 703 N N . LEU A 1 87 ? -7.307 -0.303 5.228 1.00 98.62 87 LEU A N 1
ATOM 704 C CA . LEU A 1 87 ? -7.116 -0.958 3.930 1.00 98.62 87 LEU A CA 1
ATOM 705 C C . LEU A 1 87 ? -6.602 -2.392 4.075 1.00 98.62 87 LEU A C 1
ATOM 707 O O . LEU A 1 87 ? -5.748 -2.661 4.927 1.00 98.62 87 LEU A O 1
ATOM 711 N N . SER A 1 88 ? -7.077 -3.280 3.206 1.00 98.19 88 SER A N 1
ATOM 712 C CA . SER A 1 88 ? -6.529 -4.621 2.960 1.00 98.19 88 SER A CA 1
ATOM 713 C C . SER A 1 88 ? -6.252 -4.837 1.470 1.00 98.19 88 SER A C 1
ATOM 715 O O . SER A 1 88 ? -6.699 -4.067 0.619 1.00 98.19 88 SER A O 1
ATOM 717 N N . LEU A 1 89 ? -5.456 -5.867 1.171 1.00 97.75 89 LEU A N 1
ATOM 718 C CA . LEU A 1 89 ? -5.259 -6.362 -0.190 1.00 97.75 89 LEU A CA 1
ATOM 719 C C . LEU A 1 89 ? -6.422 -7.278 -0.559 1.00 97.75 89 LEU A C 1
ATOM 721 O O . LEU A 1 89 ? -6.710 -8.211 0.195 1.00 97.75 89 LEU A O 1
ATOM 725 N N . LYS A 1 90 ? -7.008 -7.063 -1.735 1.00 97.19 90 LYS A N 1
ATOM 726 C CA . LYS A 1 90 ? -7.990 -7.987 -2.304 1.00 97.19 90 LYS A CA 1
ATOM 727 C C . LYS A 1 90 ? -7.353 -9.326 -2.680 1.00 97.19 90 LYS A C 1
ATOM 729 O O . LYS A 1 90 ? -6.134 -9.407 -2.879 1.00 97.19 90 LYS A O 1
ATOM 734 N N . GLU A 1 91 ? -8.181 -10.357 -2.818 1.00 93.56 91 GLU A N 1
ATOM 735 C CA . GLU A 1 91 ? -7.767 -11.730 -3.137 1.00 93.56 91 GLU A CA 1
ATOM 736 C C . GLU A 1 91 ? -7.032 -11.861 -4.482 1.00 93.56 91 GLU A C 1
ATOM 738 O O . GLU A 1 91 ? -6.126 -12.687 -4.607 1.00 93.56 91 GLU A O 1
ATOM 743 N N . GLU A 1 92 ? -7.321 -11.002 -5.460 1.00 93.44 92 GLU A N 1
ATOM 744 C CA . GLU A 1 92 ? -6.637 -11.000 -6.761 1.00 93.44 92 GLU A CA 1
ATOM 745 C C . GLU A 1 92 ? -5.133 -10.720 -6.612 1.00 93.44 92 GLU A C 1
ATOM 747 O O . GLU A 1 92 ? -4.304 -11.318 -7.298 1.00 93.44 92 GLU A O 1
ATOM 752 N N . SER A 1 93 ? -4.749 -9.914 -5.614 1.00 93.62 93 SER A N 1
ATOM 753 C CA . SER A 1 93 ? -3.343 -9.589 -5.332 1.00 93.62 93 SER A CA 1
ATOM 754 C C . SER A 1 93 ? -2.471 -10.838 -5.157 1.00 93.62 93 SER A C 1
ATOM 756 O O . SER A 1 93 ? -1.293 -10.829 -5.512 1.00 93.62 93 SER A O 1
ATOM 758 N N . TYR A 1 94 ? -3.037 -11.910 -4.590 1.00 89.31 94 TYR A N 1
ATOM 759 C CA . TYR A 1 94 ? -2.329 -13.137 -4.218 1.00 89.31 94 TYR A CA 1
ATOM 760 C C . TYR A 1 94 ? -1.942 -13.990 -5.430 1.00 89.31 94 TYR A C 1
ATOM 762 O O . TYR A 1 94 ? -0.959 -14.729 -5.352 1.00 89.31 94 TYR A O 1
ATOM 770 N N . GLY A 1 95 ? -2.722 -13.913 -6.511 1.00 88.06 95 GLY A N 1
ATOM 771 C CA . GLY A 1 95 ? -2.450 -14.613 -7.765 1.00 88.06 95 GLY A CA 1
ATOM 772 C C . GLY A 1 95 ? -1.540 -13.820 -8.698 1.00 88.06 95 GLY A C 1
ATOM 773 O O . GLY A 1 95 ? -0.726 -14.421 -9.398 1.00 88.06 95 GLY A O 1
ATOM 774 N N . ASP A 1 96 ? -1.648 -12.492 -8.660 1.00 92.06 96 ASP A N 1
ATOM 775 C CA . ASP A 1 96 ? -1.086 -11.644 -9.710 1.00 92.06 96 ASP A CA 1
ATOM 776 C C . ASP A 1 96 ? 0.367 -11.231 -9.450 1.00 92.06 96 ASP A C 1
ATOM 778 O O . ASP A 1 96 ? 1.212 -11.336 -10.338 1.00 92.06 96 ASP A O 1
ATOM 782 N N . TRP A 1 97 ? 0.686 -10.754 -8.243 1.00 94.88 97 TRP A N 1
ATOM 783 C CA . TRP A 1 97 ? 1.995 -10.133 -7.980 1.00 94.88 97 TRP A CA 1
ATOM 784 C C . TRP A 1 97 ? 2.506 -10.286 -6.545 1.00 94.88 97 TRP A C 1
ATOM 786 O O . TRP A 1 97 ? 3.701 -10.107 -6.296 1.00 94.88 97 TRP A O 1
ATOM 796 N N . LEU A 1 98 ? 1.640 -10.585 -5.573 1.00 93.94 98 LEU A N 1
ATOM 797 C CA . LEU A 1 98 ? 2.038 -10.657 -4.171 1.00 93.94 98 LEU A CA 1
ATOM 798 C C . LEU A 1 98 ? 2.908 -11.904 -3.932 1.00 93.94 98 LEU A C 1
ATOM 800 O O . LEU A 1 98 ? 2.446 -13.019 -4.184 1.00 93.94 98 LEU A O 1
ATOM 804 N N . PRO A 1 99 ? 4.125 -11.769 -3.367 1.00 90.69 99 PRO A N 1
ATOM 805 C CA . PRO A 1 99 ? 4.978 -12.922 -3.106 1.00 90.69 99 PRO A CA 1
ATOM 806 C C . PRO A 1 99 ? 4.279 -13.992 -2.254 1.00 90.69 99 PRO A C 1
ATOM 808 O O . PRO A 1 99 ? 3.604 -13.696 -1.246 1.00 90.69 99 PRO A O 1
ATOM 811 N N . LYS A 1 100 ? 4.438 -15.256 -2.665 1.00 83.12 100 LYS A N 1
ATOM 812 C CA . LYS A 1 100 ? 3.953 -16.413 -1.905 1.00 83.12 100 LYS A CA 1
ATOM 813 C C . LYS A 1 100 ? 4.667 -16.462 -0.556 1.00 83.12 100 LYS A C 1
ATOM 815 O O . LYS A 1 100 ? 5.789 -15.990 -0.410 1.00 83.12 100 LYS A O 1
ATOM 820 N N . CYS A 1 101 ? 3.985 -16.994 0.456 1.00 65.50 101 CYS A N 1
ATOM 821 C CA . CYS A 1 101 ? 4.513 -17.033 1.821 1.00 65.50 101 CYS A CA 1
ATOM 822 C C . CYS A 1 101 ? 5.731 -17.972 1.980 1.00 65.50 101 CYS A C 1
ATOM 824 O O . CYS A 1 101 ? 6.372 -17.934 3.026 1.00 65.50 101 CYS A O 1
ATOM 826 N N . ASP A 1 102 ? 6.065 -18.755 0.945 1.00 53.50 102 ASP A N 1
ATOM 827 C CA . ASP A 1 102 ? 6.970 -19.907 1.023 1.00 53.50 102 ASP A CA 1
ATOM 828 C C . ASP A 1 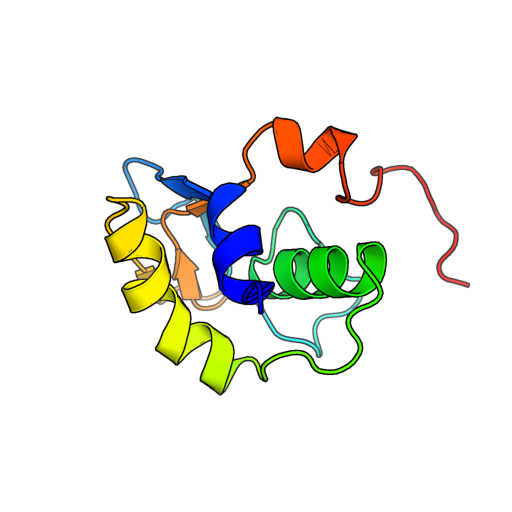102 ? 8.260 -19.783 0.197 1.00 53.50 102 ASP A C 1
ATOM 830 O O . ASP A 1 102 ? 8.855 -20.802 -0.139 1.00 53.50 102 ASP A O 1
ATOM 834 N N . ASP A 1 103 ? 8.741 -18.574 -0.098 1.00 46.09 103 ASP A N 1
ATOM 835 C CA . ASP A 1 103 ? 10.091 -18.423 -0.651 1.00 46.09 103 ASP A CA 1
ATOM 836 C C . ASP A 1 103 ? 11.072 -17.909 0.416 1.00 46.09 103 ASP A C 1
ATOM 838 O O . ASP A 1 103 ? 11.178 -16.701 0.641 1.00 46.09 103 ASP A O 1
ATOM 842 N N . PRO A 1 104 ? 11.856 -18.802 1.059 1.00 44.62 104 PRO A N 1
ATOM 843 C CA . PRO A 1 104 ? 13.024 -18.419 1.853 1.00 44.62 104 PRO A CA 1
ATOM 844 C C . PRO A 1 104 ? 14.170 -17.833 1.000 1.00 44.62 104 PRO A C 1
ATOM 846 O O . PRO A 1 104 ? 15.252 -17.566 1.519 1.00 44.62 104 PRO A O 1
ATOM 849 N N . ALA A 1 105 ? 13.956 -17.600 -0.298 1.00 43.47 105 ALA A N 1
ATOM 850 C CA . ALA A 1 105 ? 14.930 -17.031 -1.222 1.00 43.47 105 ALA A CA 1
ATOM 851 C C . ALA A 1 105 ? 15.006 -15.494 -1.117 1.00 43.47 105 ALA A C 1
ATOM 853 O O . ALA A 1 105 ? 14.786 -14.760 -2.075 1.00 43.47 105 ALA A O 1
ATOM 854 N N . ALA A 1 106 ? 15.354 -15.008 0.070 1.00 39.56 106 ALA A N 1
ATOM 855 C CA . ALA A 1 106 ? 16.094 -13.762 0.222 1.00 39.56 106 ALA A CA 1
ATOM 856 C C . ALA A 1 106 ? 17.409 -14.120 0.924 1.00 39.56 106 ALA A C 1
ATOM 858 O O . ALA A 1 106 ? 17.548 -13.935 2.133 1.00 39.56 106 ALA A O 1
ATOM 859 N N . THR A 1 107 ? 18.325 -14.738 0.172 1.00 35.25 107 THR A N 1
ATOM 860 C CA . THR A 1 107 ? 19.737 -14.892 0.558 1.00 35.25 107 THR A CA 1
ATOM 861 C C . THR A 1 107 ? 20.579 -13.992 -0.326 1.00 35.25 107 THR A C 1
ATOM 863 O O . THR A 1 107 ? 20.292 -13.960 -1.543 1.00 35.25 107 THR A O 1
#